Protein AF-A0A1B6FEW5-F1 (afdb_monomer_lite)

Organism: NCBI:txid1464854

Foldseek 3Di:
DPPVVVVVVLVVLVVLLVVLVVLLVVLQVVLVVDPPPDPSSVVSNVSSVVSVVVSCVSPPPPPPPVPDDDDDPDPPPPPPDDDDDDPDDDDPPPDDDDDDDDDD

Radius of gyration: 28.63 Å; chains: 1; bounding box: 90×47×45 Å

Secondary structure (DSSP, 8-state):
--HHHHHHHHHHHHHHHHHHHHHHHHHHHHHHTS-TT-HHHHHHHHHHHHHHHHHHHHHS--------------------------------------------

Sequence (104 aa):
MQTADLDLAAVLIQNVALSLQNSMMNSLQQASLLPVNSPAATALNIQALESYFTLQRLTTVPTVTADTVTNNNTIVVSKHGLDDDDLSEDVDLAEEVEEDLALL

Structure (mmCIF, N/CA/C/O backbone):
data_AF-A0A1B6FEW5-F1
#
_entry.id   AF-A0A1B6FEW5-F1
#
loop_
_atom_site.group_PDB
_atom_site.id
_atom_site.type_symbol
_atom_site.label_atom_id
_atom_site.label_alt_id
_atom_site.label_comp_id
_atom_site.label_asym_id
_atom_site.label_entity_id
_atom_site.label_seq_id
_atom_site.pdbx_PDB_ins_code
_atom_site.Cartn_x
_atom_site.Cartn_y
_atom_site.Cartn_z
_atom_site.occupancy
_atom_site.B_iso_or_equiv
_atom_site.auth_seq_id
_atom_site.auth_comp_id
_atom_site.auth_asym_id
_atom_site.auth_atom_id
_atom_site.pdbx_PDB_model_num
ATOM 1 N N . MET A 1 1 ? 28.551 6.381 -23.522 1.00 51.88 1 MET A N 1
ATOM 2 C CA . MET A 1 1 ? 28.464 6.219 -22.051 1.00 51.88 1 MET A CA 1
ATOM 3 C C . MET A 1 1 ? 27.068 6.586 -21.511 1.00 51.88 1 MET A C 1
ATOM 5 O O . MET A 1 1 ? 26.978 7.145 -20.434 1.00 51.88 1 MET A O 1
ATOM 9 N N . GLN A 1 2 ? 25.970 6.249 -22.206 1.00 58.09 2 GLN A N 1
ATOM 10 C CA . GLN A 1 2 ? 24.598 6.599 -21.769 1.00 58.09 2 GLN A CA 1
ATOM 11 C C . GLN A 1 2 ? 23.880 5.441 -21.039 1.00 58.09 2 GLN A C 1
ATOM 13 O O . GLN A 1 2 ? 22.830 5.634 -20.444 1.00 58.09 2 GLN A O 1
ATOM 18 N N . THR A 1 3 ? 24.432 4.225 -21.082 1.00 56.34 3 THR A N 1
ATOM 19 C CA . THR A 1 3 ? 23.750 2.995 -20.641 1.00 56.34 3 THR A CA 1
ATOM 20 C C . THR A 1 3 ? 23.765 2.772 -19.129 1.00 56.34 3 THR A C 1
ATOM 22 O O . THR A 1 3 ? 22.862 2.128 -18.617 1.00 56.34 3 THR A O 1
ATOM 25 N N . ALA A 1 4 ? 24.753 3.310 -18.407 1.00 69.31 4 ALA A N 1
ATOM 26 C CA . ALA A 1 4 ? 24.860 3.131 -16.954 1.00 69.31 4 ALA A CA 1
ATOM 27 C C . ALA A 1 4 ? 23.846 3.980 -16.160 1.00 69.31 4 ALA A C 1
ATOM 29 O O . ALA A 1 4 ? 23.425 3.588 -15.078 1.00 69.31 4 ALA A O 1
ATOM 30 N N . ASP A 1 5 ? 23.439 5.129 -16.705 1.00 68.81 5 ASP A N 1
ATOM 31 C CA . ASP A 1 5 ? 22.522 6.067 -16.043 1.00 68.81 5 ASP A CA 1
ATOM 32 C C . ASP A 1 5 ? 21.068 5.550 -16.051 1.00 68.81 5 ASP A C 1
ATOM 34 O O . ASP A 1 5 ? 20.362 5.603 -15.045 1.00 68.81 5 ASP A O 1
ATOM 38 N N . LEU A 1 6 ? 20.663 4.927 -17.167 1.00 76.50 6 LEU A N 1
ATOM 39 C CA . LEU A 1 6 ? 19.372 4.245 -17.324 1.00 76.50 6 LEU A CA 1
ATOM 40 C C . LEU A 1 6 ? 19.219 3.037 -16.386 1.00 76.50 6 LEU A C 1
ATOM 42 O O . LEU A 1 6 ? 18.139 2.826 -15.834 1.00 76.50 6 LEU A O 1
ATOM 46 N N . ASP A 1 7 ? 20.291 2.268 -16.185 1.00 84.75 7 ASP A N 1
ATOM 47 C CA . ASP A 1 7 ? 20.287 1.086 -15.314 1.00 84.75 7 ASP A CA 1
ATOM 48 C C . ASP A 1 7 ? 20.161 1.482 -13.832 1.00 84.75 7 ASP A C 1
ATOM 50 O O . ASP A 1 7 ? 19.374 0.905 -13.080 1.00 84.75 7 ASP A O 1
ATOM 54 N N . LEU A 1 8 ? 20.839 2.562 -13.423 1.00 88.69 8 LEU A N 1
ATOM 55 C CA . LEU A 1 8 ? 20.704 3.113 -12.074 1.00 88.69 8 LEU A CA 1
ATOM 56 C C . LEU A 1 8 ? 19.279 3.618 -11.802 1.00 88.69 8 LEU A C 1
ATOM 58 O O . LEU A 1 8 ? 18.719 3.332 -10.742 1.00 88.69 8 LEU A O 1
ATOM 62 N N . ALA A 1 9 ? 18.668 4.331 -12.752 1.00 87.88 9 ALA A N 1
ATOM 63 C CA . ALA A 1 9 ? 17.294 4.813 -12.617 1.00 87.88 9 ALA A CA 1
ATOM 64 C C . ALA A 1 9 ? 16.290 3.658 -12.459 1.00 87.88 9 ALA A C 1
ATOM 66 O O . ALA A 1 9 ? 15.417 3.715 -11.589 1.00 87.88 9 ALA A O 1
ATOM 67 N N . ALA A 1 10 ? 16.445 2.585 -13.239 1.00 87.81 10 ALA A N 1
ATOM 68 C CA . ALA A 1 10 ? 15.602 1.396 -13.138 1.00 87.81 10 ALA A CA 1
ATOM 69 C C . ALA A 1 10 ? 15.720 0.721 -11.760 1.00 87.81 10 ALA A C 1
ATOM 71 O O . ALA A 1 10 ? 14.707 0.407 -11.130 1.00 87.81 10 ALA A O 1
ATOM 72 N N . VAL A 1 11 ? 16.944 0.570 -11.245 1.00 91.12 11 VAL A N 1
ATOM 73 C CA . VAL A 1 11 ? 17.197 0.012 -9.907 1.00 91.12 11 VAL A CA 1
ATOM 74 C C . VAL A 1 11 ? 16.582 0.884 -8.806 1.00 91.12 11 VAL A C 1
ATOM 76 O O . VAL A 1 11 ? 15.970 0.363 -7.872 1.00 91.12 11 VAL A O 1
ATOM 79 N N . LEU A 1 12 ? 16.691 2.212 -8.905 1.00 92.19 12 LEU A N 1
ATOM 80 C CA . LEU A 1 12 ? 16.082 3.130 -7.937 1.00 92.19 12 LEU A CA 1
ATOM 81 C C . LEU A 1 12 ? 14.552 3.025 -7.935 1.00 92.19 12 LEU A C 1
ATOM 83 O O . LEU A 1 12 ? 13.955 2.914 -6.865 1.00 92.19 12 LEU A O 1
ATOM 87 N N . ILE A 1 13 ? 13.921 2.995 -9.112 1.00 92.56 13 ILE A N 1
ATOM 88 C CA . ILE A 1 13 ? 12.466 2.829 -9.244 1.00 92.56 13 ILE A CA 1
ATOM 89 C C . ILE A 1 13 ? 12.017 1.498 -8.633 1.00 92.56 13 ILE A C 1
ATOM 91 O O . ILE A 1 13 ? 11.046 1.468 -7.876 1.00 92.56 13 ILE A O 1
ATOM 95 N N . GLN A 1 14 ? 12.747 0.410 -8.892 1.00 92.44 14 GLN A N 1
ATOM 96 C CA . GLN A 1 14 ? 12.453 -0.906 -8.327 1.00 92.44 14 GLN A CA 1
ATOM 97 C C . GLN A 1 14 ? 12.525 -0.900 -6.792 1.00 92.44 14 GLN A C 1
ATOM 99 O O . GLN A 1 14 ? 11.637 -1.444 -6.134 1.00 92.44 14 GLN A O 1
ATOM 104 N N . ASN A 1 15 ? 13.544 -0.254 -6.219 1.00 93.94 15 ASN A N 1
ATOM 105 C CA . ASN A 1 15 ? 13.702 -0.123 -4.769 1.00 93.94 15 ASN A CA 1
ATOM 106 C C . ASN A 1 15 ? 12.582 0.713 -4.138 1.00 93.94 15 ASN A C 1
ATOM 108 O O . ASN A 1 15 ? 12.038 0.333 -3.100 1.00 93.94 15 ASN A O 1
ATOM 112 N N . VAL A 1 16 ? 12.198 1.826 -4.770 1.00 94.88 16 VAL A N 1
ATOM 113 C CA . VAL A 1 16 ? 11.065 2.645 -4.315 1.00 94.88 16 VAL A CA 1
ATOM 114 C C . VAL A 1 16 ? 9.765 1.844 -4.389 1.00 94.88 16 VAL A C 1
ATOM 116 O O . VAL A 1 16 ? 8.996 1.855 -3.431 1.00 94.88 16 VAL A O 1
ATOM 119 N N . ALA A 1 17 ? 9.538 1.092 -5.467 1.00 94.06 17 ALA A N 1
ATOM 120 C CA . ALA A 1 17 ? 8.370 0.227 -5.599 1.00 94.06 17 ALA A CA 1
ATOM 121 C C . ALA A 1 17 ? 8.320 -0.843 -4.491 1.00 94.06 17 ALA A C 1
ATOM 123 O O . ALA A 1 17 ? 7.302 -0.987 -3.816 1.00 94.06 17 ALA A O 1
ATOM 124 N N . LEU A 1 18 ? 9.427 -1.543 -4.227 1.00 95.75 18 LEU A N 1
ATOM 125 C CA . LEU A 1 18 ? 9.512 -2.517 -3.131 1.00 95.75 18 LEU A CA 1
ATOM 126 C C . LEU A 1 18 ? 9.235 -1.871 -1.766 1.00 95.75 18 LEU A C 1
ATOM 128 O O . LEU A 1 18 ? 8.515 -2.435 -0.941 1.00 95.75 18 LEU A O 1
ATOM 132 N N . SER A 1 19 ? 9.774 -0.675 -1.525 1.00 95.94 19 SER A N 1
ATOM 133 C CA . SER A 1 19 ? 9.522 0.078 -0.293 1.00 95.94 19 SER A CA 1
ATOM 134 C C . SER A 1 19 ? 8.040 0.432 -0.137 1.00 95.94 19 SER A C 1
ATOM 136 O O . SER A 1 19 ? 7.445 0.172 0.908 1.00 95.94 19 SER A O 1
ATOM 138 N N . LEU A 1 20 ? 7.405 0.934 -1.200 1.00 95.88 20 LEU A N 1
ATOM 139 C CA . LEU A 1 20 ? 5.977 1.259 -1.206 1.00 95.88 20 LEU A CA 1
ATOM 140 C C . LEU A 1 20 ? 5.097 0.025 -0.978 1.00 95.88 20 LEU A C 1
ATOM 142 O O . LEU A 1 20 ? 4.098 0.120 -0.269 1.00 95.88 20 LEU A O 1
ATOM 146 N N . GLN A 1 21 ? 5.462 -1.137 -1.531 1.00 96.00 21 GLN A N 1
ATOM 147 C CA . GLN A 1 21 ? 4.720 -2.387 -1.315 1.00 96.00 21 GLN A CA 1
ATOM 148 C C . GLN A 1 21 ? 4.771 -2.803 0.154 1.00 96.00 21 GLN A C 1
ATOM 150 O O . GLN A 1 21 ? 3.737 -3.112 0.748 1.00 96.00 21 GLN A O 1
ATOM 155 N N . ASN A 1 22 ? 5.960 -2.747 0.758 1.00 96.50 22 ASN A N 1
ATOM 156 C CA . ASN A 1 22 ? 6.131 -3.025 2.180 1.00 96.50 22 ASN A CA 1
ATOM 157 C C . ASN A 1 22 ? 5.368 -2.015 3.048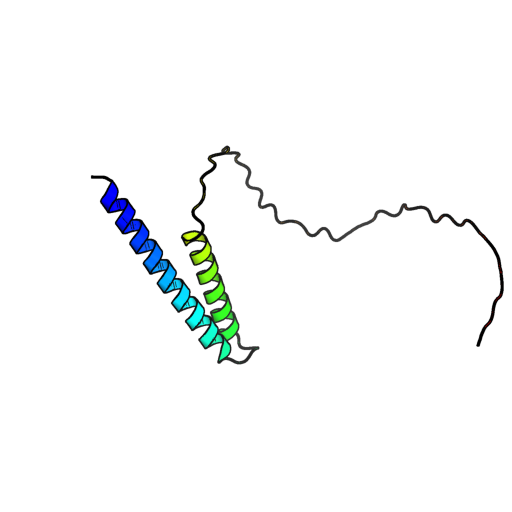 1.00 96.50 22 ASN A C 1
ATOM 159 O O . ASN A 1 22 ? 4.682 -2.418 3.984 1.00 96.50 22 ASN A O 1
ATOM 163 N N . SER A 1 23 ? 5.424 -0.720 2.715 1.00 95.25 23 SER A N 1
ATOM 164 C CA . SER A 1 23 ? 4.680 0.324 3.432 1.00 95.25 23 SER A CA 1
ATOM 165 C C . SER A 1 23 ? 3.171 0.092 3.365 1.00 95.25 23 SER A C 1
ATOM 167 O O . SER A 1 23 ? 2.486 0.220 4.377 1.00 95.25 23 SER A O 1
ATOM 169 N N . MET A 1 24 ? 2.646 -0.288 2.197 1.00 96.38 24 MET A N 1
ATOM 170 C CA . MET A 1 24 ? 1.227 -0.589 2.005 1.00 96.38 24 MET A CA 1
ATOM 171 C C . MET A 1 24 ? 0.802 -1.805 2.828 1.00 96.38 24 MET A C 1
ATOM 173 O O . MET A 1 24 ? -0.172 -1.728 3.573 1.00 96.38 24 MET A O 1
ATOM 177 N N . MET A 1 25 ? 1.548 -2.910 2.729 1.00 96.25 25 MET A N 1
ATOM 178 C CA . MET A 1 25 ? 1.273 -4.125 3.498 1.00 96.25 25 MET A CA 1
ATOM 179 C C . MET A 1 25 ? 1.280 -3.832 4.998 1.00 96.25 25 MET A C 1
ATOM 181 O O . MET A 1 25 ? 0.377 -4.259 5.713 1.00 96.25 25 MET A O 1
ATOM 185 N N . ASN A 1 26 ? 2.267 -3.071 5.467 1.00 96.69 26 ASN A N 1
ATOM 186 C CA . ASN A 1 26 ? 2.387 -2.721 6.872 1.00 96.69 26 ASN A CA 1
ATOM 187 C C . ASN A 1 26 ? 1.228 -1.822 7.337 1.00 96.69 26 ASN A C 1
ATOM 189 O O . ASN A 1 26 ? 0.648 -2.078 8.388 1.00 96.69 26 ASN A O 1
ATOM 193 N N . SER A 1 27 ? 0.831 -0.830 6.535 1.00 95.12 27 SER A N 1
ATOM 194 C CA . SER A 1 27 ? -0.292 0.056 6.859 1.00 95.12 27 SER A CA 1
ATOM 195 C C . SER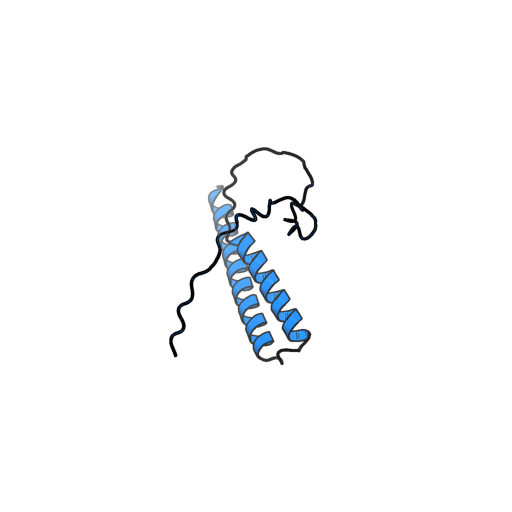 A 1 27 ? -1.629 -0.703 6.916 1.00 95.12 27 SER A C 1
ATOM 197 O O . SER A 1 27 ? -2.382 -0.547 7.876 1.00 95.12 27 SER A O 1
ATOM 199 N N . LEU A 1 28 ? -1.884 -1.626 5.977 1.00 96.06 28 LEU A N 1
ATOM 200 C CA . LEU A 1 28 ? -3.073 -2.495 5.992 1.00 96.06 28 LEU A CA 1
ATOM 201 C C . LEU A 1 28 ? -3.076 -3.471 7.178 1.00 96.06 28 LEU A C 1
ATOM 203 O O . LEU A 1 28 ? -4.117 -3.691 7.796 1.00 96.06 28 LEU A O 1
ATOM 207 N N . GLN A 1 29 ? -1.918 -4.036 7.532 1.00 96.31 29 GLN A N 1
ATOM 208 C CA . GLN A 1 29 ? -1.780 -4.894 8.713 1.00 96.31 29 GLN A CA 1
ATOM 209 C C . GLN A 1 29 ? -2.059 -4.118 10.001 1.00 96.31 29 GLN A C 1
ATOM 211 O O . GLN A 1 29 ? -2.797 -4.601 10.855 1.00 96.31 29 GLN A O 1
ATOM 216 N N . GLN A 1 30 ? -1.527 -2.900 10.127 1.00 95.88 30 GLN A N 1
ATOM 217 C CA . GLN A 1 30 ? -1.823 -2.030 11.263 1.00 95.88 30 GLN A CA 1
ATOM 218 C C . GLN A 1 30 ? -3.308 -1.651 11.308 1.00 95.88 30 GLN A C 1
ATOM 220 O O . GLN A 1 30 ? -3.921 -1.737 12.370 1.00 95.88 30 GLN A O 1
ATOM 225 N N . ALA A 1 31 ? -3.912 -1.299 10.169 1.00 95.06 31 ALA A N 1
ATOM 226 C CA . ALA A 1 31 ? -5.336 -0.984 10.081 1.00 95.06 31 ALA A CA 1
ATOM 227 C C . ALA A 1 31 ? -6.218 -2.176 10.485 1.00 95.06 31 ALA A C 1
ATOM 229 O O . ALA A 1 31 ? -7.228 -1.987 11.156 1.00 95.06 31 ALA A O 1
ATOM 230 N N . SER A 1 32 ? -5.810 -3.402 10.143 1.00 94.88 32 SER A N 1
ATOM 231 C CA . SER A 1 32 ? -6.525 -4.632 10.499 1.00 94.88 32 SER A CA 1
ATOM 232 C C . SER A 1 32 ? -6.500 -4.958 11.996 1.00 94.88 32 SER A C 1
ATOM 234 O O . SER A 1 32 ? -7.343 -5.730 12.451 1.00 94.88 32 SER A O 1
ATOM 236 N N . LEU A 1 33 ? -5.539 -4.424 12.759 1.00 96.56 33 LEU A N 1
ATOM 237 C CA . LEU A 1 33 ? -5.477 -4.590 14.218 1.00 96.56 33 LEU A CA 1
ATOM 238 C C . LEU A 1 33 ? -6.357 -3.576 14.959 1.00 96.56 33 LEU A C 1
ATOM 240 O O . LEU A 1 33 ? -6.571 -3.703 16.166 1.00 96.56 33 LEU A O 1
ATOM 244 N N . LEU A 1 34 ? -6.843 -2.555 14.255 1.00 96.62 34 LEU A N 1
ATOM 245 C CA . LEU A 1 34 ? -7.695 -1.519 14.815 1.00 96.62 34 LEU A CA 1
ATOM 246 C C . LEU A 1 34 ? -9.180 -1.894 14.662 1.00 96.62 34 LEU A C 1
ATOM 248 O O . LEU A 1 34 ? -9.551 -2.619 13.738 1.00 96.62 34 LEU A O 1
ATOM 252 N N . PRO A 1 35 ? -10.062 -1.383 15.541 1.00 93.19 35 PRO A N 1
ATOM 253 C CA . PRO A 1 35 ? -11.503 -1.550 15.384 1.00 93.19 35 PRO A CA 1
ATOM 254 C C . PRO A 1 35 ? -11.993 -1.026 14.029 1.00 93.19 35 PRO A C 1
ATOM 256 O O . PRO A 1 35 ? -11.521 0.005 13.548 1.00 93.19 35 PRO A O 1
ATOM 259 N N . VAL A 1 36 ? -12.998 -1.685 13.451 1.00 84.75 36 VAL A N 1
ATOM 260 C CA . VAL A 1 36 ? -13.540 -1.375 12.111 1.00 84.75 36 VAL A CA 1
ATOM 261 C C . VAL A 1 36 ? -14.123 0.038 11.971 1.00 84.75 36 VAL A C 1
ATOM 263 O O . VAL A 1 36 ? -14.274 0.539 10.864 1.00 84.75 36 VAL A O 1
ATOM 266 N N . ASN A 1 37 ? -14.437 0.698 13.085 1.00 90.69 37 ASN A N 1
ATOM 267 C CA . ASN A 1 37 ? -14.945 2.069 13.153 1.00 90.69 37 ASN A CA 1
ATOM 268 C C . ASN A 1 37 ? -13.880 3.088 13.604 1.00 90.69 37 ASN A C 1
ATOM 270 O O . ASN A 1 37 ? -14.220 4.209 13.983 1.00 90.69 37 ASN A O 1
ATOM 274 N N . SER A 1 38 ? -12.600 2.706 13.609 1.00 95.44 38 SER A N 1
ATOM 275 C CA . SER A 1 38 ? -11.503 3.569 14.044 1.00 95.44 38 SER A CA 1
ATOM 276 C C . SER A 1 38 ? -11.117 4.586 12.961 1.00 95.44 38 SER A C 1
ATOM 278 O O . SER A 1 38 ? -10.710 4.183 11.869 1.00 95.44 38 SER A O 1
ATOM 280 N N . PRO A 1 39 ? -11.112 5.900 13.262 1.00 94.81 39 PRO A N 1
ATOM 281 C CA . PRO A 1 39 ? -10.589 6.915 12.345 1.00 94.81 39 PRO A CA 1
ATOM 282 C C . PRO A 1 39 ? -9.122 6.676 11.962 1.00 94.81 39 PRO A C 1
ATOM 284 O O . PRO A 1 39 ? -8.716 6.973 10.840 1.00 94.81 39 P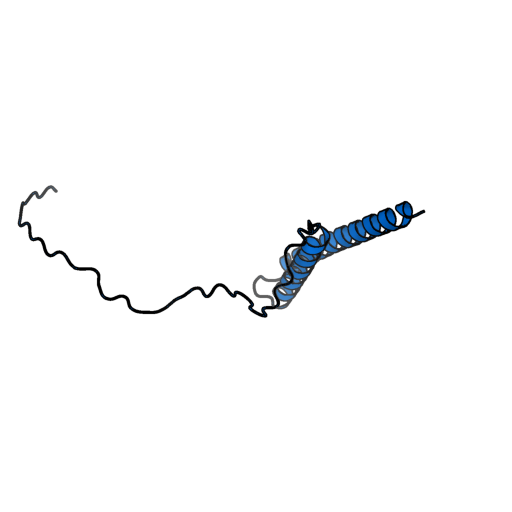RO A O 1
ATOM 287 N N . ALA A 1 40 ? -8.330 6.100 12.874 1.00 95.31 40 ALA A N 1
ATOM 288 C CA . ALA A 1 40 ? -6.939 5.749 12.607 1.00 95.31 40 ALA A CA 1
ATOM 289 C C . ALA A 1 40 ? -6.821 4.602 11.587 1.00 95.31 40 ALA A C 1
ATOM 291 O O . ALA A 1 40 ? -5.939 4.644 10.735 1.00 95.31 40 ALA A O 1
ATOM 292 N N . ALA A 1 41 ? -7.736 3.624 11.612 1.00 95.12 41 ALA A N 1
ATOM 293 C CA . ALA A 1 41 ? -7.781 2.565 10.601 1.00 95.12 41 ALA A CA 1
ATOM 294 C C . ALA A 1 41 ? -8.106 3.139 9.218 1.00 95.12 41 ALA A C 1
ATOM 296 O O . ALA A 1 41 ? -7.468 2.779 8.233 1.00 95.12 41 ALA A O 1
ATOM 297 N N . THR A 1 42 ? -9.052 4.080 9.144 1.00 95.31 42 THR A N 1
ATOM 298 C CA . THR A 1 42 ? -9.376 4.793 7.900 1.00 95.31 42 THR A CA 1
ATOM 299 C C . THR A 1 42 ? -8.174 5.565 7.365 1.00 95.31 42 THR A C 1
ATOM 301 O O . THR A 1 42 ? -7.867 5.457 6.181 1.00 95.31 42 THR A O 1
ATOM 304 N N . ALA A 1 43 ? -7.456 6.295 8.222 1.00 96.31 43 ALA A N 1
ATOM 305 C CA . ALA A 1 43 ? -6.262 7.035 7.817 1.00 96.31 43 ALA A CA 1
ATOM 306 C C . ALA A 1 43 ? -5.159 6.110 7.268 1.00 96.31 43 ALA A C 1
ATOM 308 O O . ALA A 1 43 ? -4.588 6.393 6.217 1.00 96.31 43 ALA A O 1
ATOM 309 N N . LEU A 1 44 ? -4.903 4.976 7.930 1.00 96.25 44 LEU A N 1
ATOM 310 C CA . LEU A 1 44 ? -3.947 3.967 7.460 1.00 96.25 44 LEU A CA 1
ATOM 311 C C . LEU A 1 44 ? -4.389 3.327 6.129 1.00 96.25 44 LEU A C 1
ATOM 313 O O . LEU A 1 44 ? -3.588 3.188 5.209 1.00 96.25 44 LEU A O 1
ATOM 317 N N . ASN A 1 45 ? -5.677 3.016 5.959 1.00 94.25 45 ASN A N 1
ATOM 318 C CA . ASN A 1 45 ? -6.203 2.515 4.683 1.00 94.25 45 ASN A CA 1
ATOM 319 C C . ASN A 1 45 ? -6.034 3.532 3.537 1.00 94.25 45 ASN A C 1
ATOM 321 O O . ASN A 1 45 ? -5.672 3.147 2.425 1.00 94.25 45 ASN A O 1
ATOM 325 N N . ILE A 1 46 ? -6.240 4.829 3.799 1.00 96.50 46 ILE A N 1
ATOM 326 C CA . ILE A 1 46 ? -5.973 5.898 2.820 1.00 96.50 46 ILE A CA 1
ATOM 327 C C . ILE A 1 46 ? -4.479 5.946 2.477 1.00 96.50 46 ILE A C 1
ATOM 329 O O . ILE A 1 46 ? -4.118 5.988 1.304 1.00 96.50 46 ILE A O 1
ATOM 333 N N . GLN A 1 47 ? -3.603 5.837 3.474 1.00 94.88 47 GLN A N 1
ATOM 334 C CA . GLN A 1 47 ? -2.156 5.793 3.257 1.00 94.88 47 GLN A CA 1
ATOM 335 C C . GLN A 1 47 ? -1.724 4.584 2.402 1.00 94.88 47 GLN A C 1
ATOM 337 O O . GLN A 1 47 ? -0.836 4.689 1.546 1.00 94.88 47 GLN A O 1
ATOM 342 N N . ALA A 1 48 ? -2.362 3.428 2.595 1.00 96.06 48 ALA A N 1
ATOM 343 C CA . ALA A 1 48 ? -2.146 2.253 1.758 1.00 96.06 48 ALA A CA 1
ATOM 344 C C . ALA A 1 48 ? -2.596 2.496 0.303 1.00 96.06 48 ALA A C 1
ATOM 346 O O . ALA A 1 48 ? -1.866 2.150 -0.630 1.00 96.06 48 ALA A O 1
ATOM 347 N N . LEU A 1 49 ? -3.745 3.149 0.097 1.00 96.00 49 LEU A N 1
ATOM 348 C CA . LEU A 1 49 ? -4.250 3.536 -1.228 1.00 96.00 49 LEU A CA 1
ATOM 349 C C . LEU A 1 49 ? -3.318 4.524 -1.948 1.00 96.00 49 LEU A C 1
ATOM 351 O O . LEU A 1 49 ? -3.033 4.350 -3.133 1.00 96.00 49 LEU A O 1
ATOM 355 N N . GLU A 1 50 ? -2.787 5.523 -1.243 1.00 95.38 50 GLU A N 1
ATOM 356 C CA . GLU A 1 50 ? -1.810 6.477 -1.791 1.00 95.38 50 GLU A CA 1
ATOM 357 C C . GLU A 1 50 ? -0.515 5.779 -2.241 1.00 95.38 50 GLU A C 1
ATOM 359 O O . GLU A 1 50 ? 0.043 6.077 -3.308 1.00 95.38 50 GLU A O 1
ATOM 364 N N . SER A 1 51 ? -0.064 4.802 -1.448 1.00 94.06 51 SER A N 1
ATOM 365 C CA . SER A 1 51 ? 1.087 3.958 -1.777 1.00 94.06 51 SER A CA 1
ATOM 36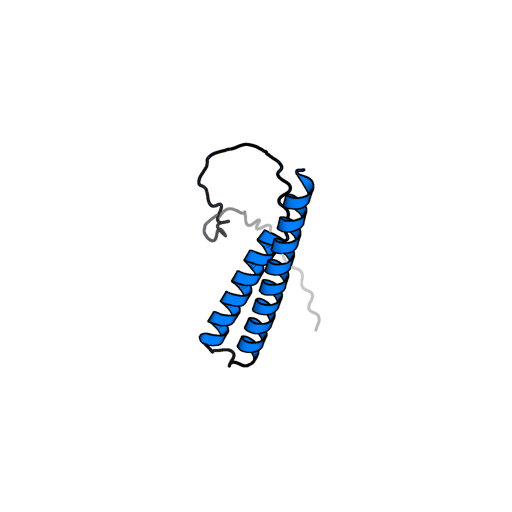6 C C . SER A 1 51 ? 0.814 3.121 -3.028 1.00 94.06 51 SER A C 1
ATOM 368 O O . SER A 1 51 ? 1.663 3.064 -3.918 1.00 94.06 51 SER A O 1
ATOM 370 N N . TYR A 1 52 ? -0.381 2.529 -3.141 1.00 95.31 52 TYR A N 1
ATOM 371 C CA . TYR A 1 52 ? -0.809 1.755 -4.310 1.00 95.31 52 TYR A CA 1
ATOM 372 C C . TYR A 1 52 ? -0.877 2.610 -5.578 1.00 95.31 52 TYR A C 1
ATOM 374 O O . TYR A 1 52 ? -0.351 2.214 -6.615 1.00 95.31 52 TYR A O 1
ATOM 382 N N . PHE A 1 53 ? -1.442 3.817 -5.502 1.00 94.50 53 PHE A N 1
ATOM 383 C CA . PHE A 1 53 ? -1.492 4.727 -6.646 1.00 94.50 53 PHE A CA 1
ATOM 384 C C . PHE A 1 53 ? -0.090 5.151 -7.104 1.00 94.50 53 PHE A C 1
ATOM 386 O O . PHE A 1 53 ? 0.204 5.211 -8.298 1.00 94.50 53 PHE A O 1
ATOM 393 N N . THR A 1 54 ? 0.816 5.417 -6.162 1.00 93.69 54 THR A N 1
ATOM 394 C CA . THR A 1 54 ? 2.213 5.737 -6.487 1.00 93.69 54 THR A CA 1
ATOM 395 C C . THR A 1 54 ? 2.930 4.548 -7.113 1.00 93.69 54 THR A C 1
ATOM 397 O O . THR A 1 54 ? 3.603 4.719 -8.125 1.00 93.69 54 THR A O 1
ATOM 400 N N . LEU A 1 55 ? 2.717 3.343 -6.587 1.00 94.38 55 LEU A N 1
ATOM 401 C CA . LEU A 1 55 ? 3.180 2.100 -7.196 1.00 94.38 55 LEU A CA 1
ATOM 402 C C . LEU A 1 55 ? 2.673 1.930 -8.622 1.00 94.38 55 LEU A C 1
ATOM 404 O O . LEU A 1 55 ? 3.479 1.677 -9.507 1.00 94.38 55 LEU A O 1
ATOM 408 N N . GLN A 1 56 ? 1.377 2.139 -8.857 1.00 92.81 56 GLN A N 1
ATOM 409 C CA . GLN A 1 56 ? 0.788 2.052 -10.188 1.00 92.81 56 GLN A CA 1
ATOM 410 C C . GLN A 1 56 ? 1.473 3.019 -11.156 1.00 92.81 56 GLN A C 1
ATOM 412 O O . GLN A 1 56 ? 1.770 2.638 -12.283 1.00 92.81 56 GLN A O 1
ATOM 417 N N . ARG A 1 57 ? 1.783 4.248 -10.725 1.00 91.38 57 ARG A N 1
ATOM 418 C CA . ARG A 1 57 ? 2.528 5.217 -11.548 1.00 91.38 57 ARG A CA 1
ATOM 419 C C . ARG A 1 57 ? 3.963 4.776 -11.844 1.00 91.38 57 ARG A C 1
ATOM 421 O O . ARG A 1 57 ? 4.464 5.080 -12.917 1.00 91.38 57 ARG A O 1
ATOM 428 N N . LEU A 1 58 ? 4.622 4.090 -10.909 1.00 90.44 58 LEU A N 1
ATOM 429 C CA . LEU A 1 58 ? 5.988 3.589 -11.091 1.00 90.44 58 LEU A CA 1
ATOM 430 C C . LEU A 1 58 ? 6.048 2.330 -11.968 1.00 90.44 58 LEU A C 1
ATOM 432 O O . LEU A 1 58 ? 7.027 2.142 -12.683 1.00 90.44 58 LEU A O 1
ATOM 436 N N . THR A 1 59 ? 5.034 1.462 -11.906 1.00 84.50 59 THR A N 1
ATOM 437 C CA . THR A 1 59 ? 4.991 0.190 -12.651 1.00 84.50 59 THR A CA 1
ATOM 438 C C . THR A 1 59 ? 4.316 0.314 -14.013 1.00 84.50 59 THR A C 1
ATOM 440 O O . THR A 1 59 ? 4.634 -0.448 -14.926 1.00 84.50 59 THR A O 1
ATOM 443 N N . THR A 1 60 ? 3.407 1.277 -14.181 1.00 83.75 60 THR A N 1
ATOM 444 C CA . THR A 1 60 ? 2.837 1.615 -15.487 1.00 83.75 60 THR A CA 1
ATOM 445 C C . THR A 1 60 ? 3.888 2.398 -16.256 1.00 83.75 60 THR A C 1
ATOM 447 O O . THR A 1 60 ? 3.968 3.616 -16.143 1.00 83.75 60 THR A O 1
ATOM 450 N N . VAL A 1 61 ? 4.713 1.702 -17.036 1.00 62.91 61 VAL A N 1
ATOM 451 C CA . VAL A 1 61 ? 5.517 2.345 -18.077 1.00 62.91 61 VAL A CA 1
ATOM 452 C C . VAL A 1 61 ? 4.527 3.049 -19.012 1.00 62.91 61 VAL A C 1
ATOM 454 O O . VAL A 1 61 ? 3.733 2.354 -19.651 1.00 62.91 61 VAL A O 1
ATOM 457 N N . PRO A 1 62 ? 4.505 4.391 -19.107 1.00 53.34 62 PRO A N 1
ATOM 458 C CA . PRO A 1 62 ? 3.698 5.033 -20.123 1.00 53.34 62 PRO A CA 1
ATOM 459 C C . PRO A 1 62 ? 4.317 4.644 -21.464 1.00 53.34 62 PRO A C 1
ATOM 461 O O . PRO A 1 62 ? 5.408 5.094 -21.814 1.00 53.34 62 PRO A O 1
ATOM 464 N N . THR A 1 63 ? 3.641 3.793 -22.232 1.00 48.94 63 THR A N 1
ATOM 465 C CA . THR A 1 63 ? 3.842 3.785 -23.676 1.00 48.94 63 THR A CA 1
ATOM 466 C C . THR A 1 63 ? 3.439 5.179 -24.137 1.00 48.94 63 THR A C 1
ATOM 468 O O . THR A 1 63 ? 2.252 5.485 -24.227 1.00 48.94 63 THR A O 1
ATOM 471 N N . VAL A 1 64 ? 4.413 6.069 -24.320 1.00 45.88 64 VAL A N 1
ATOM 472 C CA . VAL A 1 64 ? 4.179 7.395 -24.887 1.00 45.88 64 VAL A CA 1
ATOM 473 C C . VAL A 1 64 ? 3.779 7.187 -26.348 1.00 45.88 64 VAL A C 1
ATOM 475 O O . VAL A 1 64 ? 4.613 7.237 -27.245 1.00 45.88 64 VAL A O 1
ATOM 478 N N . THR A 1 65 ? 2.501 6.923 -26.608 1.00 43.12 65 THR A N 1
ATOM 479 C CA . THR A 1 65 ? 1.875 7.339 -27.861 1.00 43.12 65 THR A CA 1
ATOM 480 C C . THR A 1 65 ? 1.763 8.849 -27.769 1.00 43.12 65 THR A C 1
ATOM 482 O O . THR A 1 65 ? 0.915 9.392 -27.061 1.00 43.12 65 THR A O 1
ATOM 485 N N . ALA A 1 66 ? 2.715 9.526 -28.405 1.00 53.53 66 ALA A N 1
ATOM 486 C CA . ALA A 1 66 ? 2.695 10.960 -28.614 1.00 53.53 66 ALA A CA 1
ATOM 487 C C . ALA A 1 66 ? 1.560 11.311 -29.586 1.00 53.53 66 ALA A C 1
ATOM 489 O O . ALA A 1 66 ? 1.818 11.624 -30.740 1.00 53.53 66 A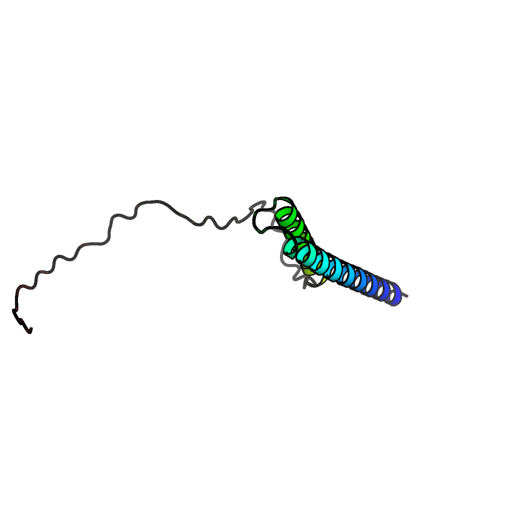LA A O 1
ATOM 490 N N . ASP A 1 67 ? 0.313 11.258 -29.123 1.00 48.09 67 ASP A N 1
ATOM 491 C CA . ASP A 1 67 ? -0.820 11.806 -29.855 1.00 48.09 67 ASP A CA 1
ATOM 492 C C . ASP A 1 67 ? -1.289 13.094 -29.181 1.00 48.09 67 ASP A C 1
ATOM 494 O O . ASP A 1 67 ? -1.943 13.105 -28.144 1.00 48.09 67 ASP A O 1
ATOM 498 N N . THR A 1 68 ? -0.902 14.186 -29.840 1.00 44.97 68 THR A N 1
ATOM 499 C CA . THR A 1 68 ? -1.569 15.490 -29.900 1.00 44.97 68 THR A CA 1
ATOM 500 C C . THR A 1 68 ? -1.846 16.203 -28.575 1.00 44.97 68 THR A C 1
ATOM 502 O O . THR A 1 68 ? -2.823 15.957 -27.873 1.00 44.97 68 THR A O 1
ATOM 505 N N . VAL A 1 69 ? -1.050 17.246 -28.327 1.00 58.81 69 VAL A N 1
ATOM 506 C CA . VAL A 1 69 ? -1.431 18.381 -27.478 1.00 58.81 69 VAL A CA 1
ATOM 507 C C . VAL A 1 69 ? -2.764 18.948 -27.984 1.00 58.81 69 VAL A C 1
ATOM 509 O O . VAL A 1 69 ? -2.795 19.717 -28.939 1.00 58.81 69 VAL A O 1
ATOM 512 N N . THR A 1 70 ? -3.868 18.586 -27.333 1.00 51.41 70 THR A N 1
ATOM 513 C CA . THR A 1 70 ? -5.118 19.350 -27.372 1.00 51.41 70 THR A CA 1
ATOM 514 C C . THR A 1 70 ? -5.326 19.915 -25.979 1.00 51.41 70 THR A C 1
ATOM 516 O O . THR A 1 70 ? -5.717 19.211 -25.052 1.00 51.41 70 THR A O 1
ATOM 519 N N . ASN A 1 71 ? -5.007 21.197 -25.820 1.00 63.94 71 ASN A N 1
ATOM 520 C CA . ASN A 1 71 ? -5.380 21.964 -24.641 1.00 63.94 71 ASN A CA 1
ATOM 521 C C . ASN A 1 71 ? -6.903 21.928 -24.503 1.00 63.94 71 ASN A C 1
ATOM 523 O O . ASN A 1 71 ? -7.572 22.587 -25.285 1.00 63.94 71 ASN A O 1
ATOM 527 N N . ASN A 1 72 ? -7.432 21.189 -23.529 1.00 54.69 72 ASN A N 1
ATOM 528 C CA . ASN A 1 72 ? -8.768 21.402 -22.981 1.00 54.69 72 ASN A CA 1
ATOM 529 C C . ASN A 1 72 ? -8.790 20.902 -21.535 1.00 54.69 72 ASN A C 1
ATOM 531 O O . ASN A 1 72 ? -8.756 19.704 -21.262 1.00 54.69 72 ASN A O 1
ATOM 535 N N . ASN A 1 73 ? -8.835 21.849 -20.598 1.00 63.66 73 ASN A N 1
ATOM 536 C CA . ASN A 1 73 ? -9.171 21.603 -19.203 1.00 63.66 73 ASN A CA 1
ATOM 537 C C . ASN A 1 73 ? -10.625 21.117 -19.127 1.00 63.66 73 ASN A C 1
ATOM 539 O O . ASN A 1 73 ? -11.558 21.902 -18.975 1.00 63.66 73 ASN A O 1
ATOM 543 N N . THR A 1 74 ? -10.829 19.816 -19.285 1.00 46.72 74 THR A N 1
ATOM 544 C CA . THR A 1 74 ? -12.109 19.163 -19.033 1.00 46.72 74 THR A CA 1
ATOM 545 C C . THR A 1 74 ? -11.814 17.871 -18.301 1.00 46.72 74 THR A C 1
ATOM 547 O O . THR A 1 74 ? -11.473 16.851 -18.892 1.00 46.72 74 THR A O 1
ATOM 550 N N . ILE A 1 75 ? -11.921 17.939 -16.976 1.00 65.06 75 ILE A N 1
ATOM 551 C CA . ILE A 1 75 ? -12.108 16.755 -16.149 1.00 65.06 75 ILE A CA 1
ATOM 552 C C . ILE A 1 75 ? -13.438 16.163 -16.613 1.00 65.06 75 ILE A C 1
ATOM 554 O O . ILE A 1 75 ? -14.500 16.694 -16.291 1.00 65.06 75 ILE A O 1
ATOM 558 N N . VAL A 1 76 ? -13.389 15.095 -17.406 1.00 47.50 76 VAL A N 1
ATOM 559 C CA . VAL A 1 76 ? -14.577 14.299 -17.714 1.00 47.50 76 VAL A CA 1
ATOM 560 C C . VAL A 1 76 ? -14.880 13.484 -16.457 1.00 47.50 76 VAL A C 1
ATOM 562 O O . VAL A 1 76 ? -14.532 12.314 -16.340 1.00 47.50 76 VAL A O 1
ATOM 565 N N . VAL A 1 77 ? -15.459 14.141 -15.450 1.00 51.03 77 VAL A N 1
ATOM 566 C CA . VAL A 1 77 ? -16.239 13.438 -14.436 1.00 51.03 77 VAL A CA 1
ATOM 567 C C . VAL A 1 77 ? -17.406 12.857 -15.213 1.00 51.03 77 VAL A C 1
ATOM 569 O O . VAL A 1 77 ? -18.265 13.608 -15.672 1.00 51.03 77 VAL A O 1
ATOM 572 N N . SER A 1 78 ? -17.417 11.541 -15.413 1.00 52.94 78 SER A N 1
ATOM 573 C CA . SER A 1 78 ? -18.618 10.841 -15.854 1.00 52.94 78 SER A CA 1
ATOM 574 C C . SER A 1 78 ? -19.730 11.187 -14.868 1.00 52.94 78 SER A C 1
ATOM 576 O O . SER A 1 78 ? -19.786 10.656 -13.760 1.00 52.94 78 SER A O 1
ATOM 578 N N . LYS A 1 79 ? -20.577 12.147 -15.243 1.00 45.91 79 LYS A N 1
ATOM 579 C CA . LYS A 1 79 ? -21.811 12.462 -14.539 1.00 45.91 79 LYS A CA 1
ATOM 580 C C . LYS A 1 79 ? -22.672 11.215 -14.699 1.00 45.91 79 LYS A C 1
ATOM 582 O O . LYS A 1 79 ? -23.154 10.934 -15.791 1.00 45.91 79 LYS A O 1
ATOM 587 N N . HIS A 1 80 ? -22.801 10.433 -13.630 1.00 43.12 80 HIS A N 1
ATOM 588 C CA . HIS A 1 80 ? -23.921 9.516 -13.487 1.00 43.12 80 HIS A CA 1
ATOM 589 C C . HIS A 1 80 ? -25.168 10.406 -13.508 1.00 43.12 80 HIS A C 1
ATOM 591 O O . HIS A 1 80 ? -25.450 11.109 -12.538 1.00 43.12 80 HIS A O 1
ATOM 597 N N . GLY A 1 81 ? -25.769 10.525 -14.692 1.00 40.56 81 GLY A N 1
ATOM 598 C CA . GLY A 1 81 ? -26.966 11.313 -14.930 1.00 40.56 81 GLY A CA 1
ATOM 599 C C . GLY A 1 81 ? -28.133 10.604 -14.274 1.00 40.56 81 GLY A C 1
ATOM 600 O O . GLY A 1 81 ? -28.690 9.677 -14.849 1.00 40.56 81 GLY A O 1
ATOM 601 N N . LEU A 1 82 ? -28.428 11.012 -13.048 1.00 55.31 82 LEU A N 1
ATOM 602 C CA . LEU A 1 82 ? -29.767 10.921 -12.503 1.00 55.31 82 LEU A CA 1
ATOM 603 C C . LEU A 1 82 ? -30.502 12.203 -12.923 1.00 55.31 82 LEU A C 1
ATOM 605 O O . LEU A 1 82 ? -29.885 13.277 -12.895 1.00 55.31 82 LEU A O 1
ATOM 609 N N . ASP A 1 83 ? -31.777 12.017 -13.280 1.00 48.81 83 ASP A N 1
ATOM 610 C CA . ASP A 1 83 ? -32.851 13.020 -13.399 1.00 48.81 83 ASP A CA 1
ATOM 611 C C . ASP A 1 83 ? -32.853 13.783 -14.759 1.00 48.81 83 ASP A C 1
ATOM 613 O O . ASP A 1 83 ? -31.818 14.292 -15.186 1.00 48.81 83 ASP A O 1
ATOM 617 N N . ASP A 1 84 ? -33.915 13.883 -15.574 1.00 53.84 84 ASP A N 1
ATOM 618 C CA . ASP A 1 84 ? -35.371 13.732 -15.413 1.00 53.84 84 ASP A CA 1
ATOM 619 C C . ASP A 1 84 ? -36.053 13.566 -16.802 1.00 53.84 84 ASP A C 1
ATOM 621 O O . ASP A 1 84 ? -35.512 14.011 -17.815 1.00 53.84 84 ASP A O 1
ATOM 625 N N . ASP A 1 85 ? -37.268 13.000 -16.802 1.00 55.03 85 ASP A N 1
ATOM 626 C CA . ASP A 1 85 ? -38.369 13.178 -17.774 1.00 55.03 85 ASP A CA 1
ATOM 627 C C . ASP A 1 85 ? -38.140 12.889 -19.275 1.00 55.03 85 ASP A C 1
ATOM 629 O O . ASP A 1 85 ? -37.969 13.799 -20.087 1.00 55.03 85 ASP A O 1
ATOM 633 N N . ASP A 1 86 ? -38.362 11.633 -19.683 1.00 52.31 86 ASP A N 1
ATOM 634 C CA . ASP A 1 86 ? -39.013 11.367 -20.976 1.00 52.31 86 ASP A CA 1
ATOM 635 C C . ASP A 1 86 ? -40.324 10.603 -20.745 1.00 52.31 86 ASP A C 1
ATOM 637 O O . ASP A 1 86 ? -40.381 9.377 -20.648 1.00 52.31 86 ASP A O 1
ATOM 641 N N . LEU A 1 87 ? -41.388 11.383 -20.563 1.00 61.16 87 LEU A N 1
ATOM 642 C CA . LEU A 1 87 ? -42.775 10.939 -20.529 1.00 61.16 87 LEU A CA 1
ATOM 643 C C . LEU A 1 87 ? -43.301 10.823 -21.967 1.00 61.16 87 LEU A C 1
ATOM 645 O O . LEU A 1 87 ? -44.107 11.656 -22.381 1.00 61.16 87 LEU A O 1
ATOM 649 N N . SER A 1 88 ? -42.868 9.822 -22.736 1.00 64.88 88 SER A N 1
ATOM 650 C CA . SER A 1 88 ? -43.569 9.450 -23.975 1.00 64.88 88 SER A CA 1
ATOM 651 C C . SER A 1 88 ? -43.189 8.069 -24.516 1.00 64.88 88 SER A C 1
ATOM 653 O O . SER A 1 88 ? -42.622 7.956 -25.595 1.00 64.88 88 SER A O 1
ATOM 655 N N . GLU A 1 89 ? -43.563 6.994 -23.820 1.00 60.97 89 GLU A N 1
ATOM 656 C CA . GLU A 1 89 ? -43.768 5.722 -24.525 1.00 60.97 89 GLU A CA 1
ATOM 657 C C . GLU A 1 89 ? -45.191 5.215 -24.300 1.00 60.97 89 GLU A C 1
ATOM 659 O O . GLU A 1 89 ? -45.676 5.064 -23.175 1.00 60.97 89 GLU A O 1
ATOM 664 N N . ASP A 1 90 ? -45.867 5.074 -25.436 1.00 64.62 90 ASP A N 1
ATOM 665 C CA . ASP A 1 90 ? -47.279 4.817 -25.633 1.00 64.62 90 ASP A CA 1
ATOM 666 C C . ASP A 1 90 ? -47.742 3.544 -24.918 1.00 64.62 90 ASP A C 1
ATOM 668 O O . ASP A 1 90 ? -47.234 2.443 -25.134 1.00 64.62 90 ASP A O 1
ATOM 672 N N . VAL A 1 91 ? -48.763 3.689 -24.071 1.00 61.69 91 VAL A N 1
ATOM 673 C CA . VAL A 1 91 ? -49.510 2.546 -23.551 1.00 61.69 91 VAL A CA 1
ATOM 674 C C . VAL A 1 91 ? -50.427 2.059 -24.673 1.00 61.69 91 VAL A C 1
ATOM 676 O O . VAL A 1 91 ? -51.540 2.565 -24.829 1.00 61.69 91 VAL A O 1
ATOM 679 N N . ASP A 1 92 ? -49.976 1.067 -25.439 1.00 63.09 92 ASP A N 1
ATOM 680 C CA . ASP A 1 92 ? -50.840 0.312 -26.348 1.00 63.09 92 ASP A CA 1
ATOM 681 C C . ASP A 1 92 ? -51.838 -0.517 -25.523 1.00 63.09 92 ASP A C 1
ATOM 683 O O . ASP A 1 92 ? -51.633 -1.688 -25.203 1.00 63.09 92 ASP A O 1
ATOM 687 N N . LEU A 1 93 ? -52.949 0.126 -25.155 1.00 62.09 93 LEU A N 1
ATOM 688 C CA . LEU A 1 93 ? -54.166 -0.492 -24.628 1.00 62.09 93 LEU A CA 1
ATOM 689 C C . LEU A 1 93 ? -54.881 -1.259 -25.753 1.00 62.09 93 LEU A C 1
ATOM 691 O O . LEU A 1 93 ? -56.016 -0.950 -26.108 1.00 62.09 93 LEU A O 1
ATOM 695 N N . ALA A 1 94 ? -54.216 -2.259 -26.326 1.00 65.19 94 ALA A N 1
ATOM 696 C CA . ALA A 1 94 ? -54.886 -3.293 -27.098 1.00 65.19 94 ALA A CA 1
ATOM 697 C C . ALA A 1 94 ? -55.371 -4.372 -26.121 1.00 65.19 94 ALA A C 1
ATOM 699 O O . ALA A 1 94 ? -54.686 -5.340 -25.807 1.00 65.19 94 ALA A O 1
ATOM 700 N N . GLU A 1 95 ? -56.545 -4.083 -25.566 1.00 63.81 95 GLU A N 1
ATOM 701 C CA . GLU A 1 95 ? -57.614 -5.030 -25.259 1.00 63.81 95 GLU A CA 1
ATOM 702 C C . GLU A 1 95 ? -57.430 -6.403 -25.930 1.00 63.81 95 GLU A C 1
ATOM 704 O O . GLU A 1 95 ? -57.513 -6.485 -27.147 1.00 63.81 95 GLU A O 1
ATOM 709 N N . GLU A 1 96 ? -57.268 -7.473 -25.145 1.00 62.25 96 GLU A N 1
ATOM 710 C CA . GLU A 1 96 ? -58.017 -8.709 -25.384 1.00 62.25 96 GLU A CA 1
ATOM 711 C C . GLU A 1 96 ? -58.456 -9.322 -24.049 1.00 62.25 96 GLU A C 1
ATOM 713 O O . GLU A 1 96 ? -57.740 -9.353 -23.045 1.00 62.25 96 GLU A O 1
ATOM 718 N N . VAL A 1 97 ? -59.729 -9.686 -24.070 1.00 61.16 97 VAL A N 1
ATOM 719 C CA . VAL A 1 97 ? -60.638 -10.003 -22.977 1.00 61.16 97 VAL A CA 1
ATOM 720 C C . VAL A 1 97 ? -60.637 -11.513 -22.756 1.00 61.16 97 VAL A C 1
ATOM 722 O O . VAL A 1 97 ? -60.617 -12.251 -23.729 1.00 61.16 97 VAL A O 1
ATOM 725 N N . GLU A 1 98 ? -60.704 -11.909 -21.480 1.00 62.28 98 GLU A N 1
ATOM 726 C CA . GLU A 1 98 ? -61.152 -13.207 -20.941 1.00 62.28 98 GLU A CA 1
ATOM 727 C C . GLU A 1 98 ? -60.568 -14.492 -21.548 1.00 62.28 98 GLU A C 1
ATOM 729 O O . GLU A 1 98 ? -60.801 -14.824 -22.698 1.00 62.28 98 GLU A O 1
ATOM 734 N N . GLU A 1 99 ? -59.979 -15.335 -20.696 1.00 62.09 99 GLU A N 1
ATOM 735 C CA . GLU A 1 99 ? -60.532 -16.686 -20.540 1.00 62.09 99 GLU A CA 1
ATOM 736 C C . GLU A 1 99 ? -60.042 -17.338 -19.237 1.00 62.09 99 GLU A C 1
ATOM 738 O O . GLU A 1 99 ? -58.848 -17.500 -18.974 1.00 62.09 99 GLU A O 1
ATOM 743 N N . ASP A 1 100 ? -61.024 -17.667 -18.399 1.00 67.00 100 ASP A N 1
ATOM 744 C CA . ASP A 1 100 ? -60.940 -18.480 -17.192 1.00 67.00 100 ASP A CA 1
ATOM 745 C C . ASP A 1 100 ? -60.090 -19.737 -17.383 1.00 67.00 100 ASP A C 1
ATOM 747 O O . ASP A 1 100 ? -60.431 -20.540 -18.237 1.00 67.00 100 ASP A O 1
A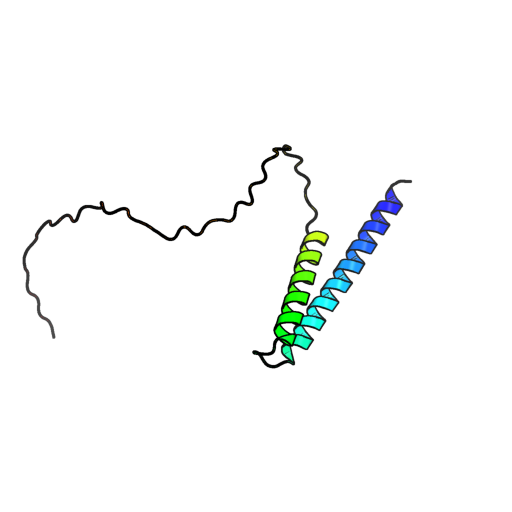TOM 751 N N . LEU A 1 101 ? -59.135 -20.021 -16.490 1.00 55.00 101 LEU A N 1
ATOM 752 C CA . LEU A 1 101 ? -58.881 -21.396 -16.036 1.00 55.00 101 LEU A CA 1
ATOM 753 C C . LEU A 1 101 ? -58.297 -21.386 -14.617 1.00 55.00 101 LEU A C 1
ATOM 755 O O . LEU A 1 101 ? -57.093 -21.291 -14.389 1.00 55.00 101 LEU A O 1
ATOM 759 N N . ALA A 1 102 ? -59.199 -21.516 -13.647 1.00 65.56 102 ALA A N 1
ATOM 760 C CA . ALA A 1 102 ? -58.890 -21.961 -12.299 1.00 65.56 102 ALA A CA 1
ATOM 761 C C . ALA A 1 102 ? -58.169 -23.312 -12.332 1.00 65.56 102 ALA A C 1
ATOM 763 O O . ALA A 1 102 ? -58.701 -24.236 -12.938 1.00 65.56 102 ALA A O 1
ATOM 764 N N . LEU A 1 103 ? -57.065 -23.476 -11.600 1.00 53.25 103 LEU A N 1
ATOM 765 C CA . LEU A 1 103 ? -56.701 -24.774 -11.028 1.00 53.25 103 LEU A CA 1
ATOM 766 C C . LEU A 1 103 ? -55.967 -24.584 -9.691 1.00 53.25 103 LEU A C 1
ATOM 768 O O . LEU A 1 103 ? -54.978 -23.860 -9.594 1.00 53.25 103 LEU A O 1
ATOM 772 N N . LEU A 1 104 ? -56.571 -25.225 -8.690 1.00 57.22 104 LEU A N 1
ATOM 773 C CA . LEU A 1 104 ? -56.196 -25.393 -7.287 1.00 57.22 104 LEU A CA 1
ATOM 774 C C . LEU A 1 104 ? -54.832 -26.079 -7.113 1.00 57.22 104 LEU A C 1
ATOM 776 O O . LEU A 1 104 ? -54.570 -27.042 -7.870 1.00 57.22 104 LEU A O 1
#

pLDDT: mean 75.98, std 19.31, range [40.56, 96.69]